Protein AF-A0A967WU88-F1 (afdb_monomer_lite)

Sequence (51 aa):
LQILGAQGYMKDHPLERHYRDARQLMIVEGTSQVQRMIIARGLADGDIVYA

Radius of gyration: 16.7 Å; chains: 1; bounding box: 30×19×41 Å

pLDDT: mean 82.32, std 9.67, range [50.06, 93.75]

Secondary structure (DSSP, 8-state):
-TTTGGGGGSTTSHHHHHHHHHHHHHHHT--HHHHHHHHHHHHHHT-----

Foldseek 3Di:
DVVCPPLCVDPPRVNVVVVVVVVVCCVPVDHPVVVVVVVVVCVVVVNDDPD

Structure (mmCIF, N/CA/C/O backbone):
data_AF-A0A967WU88-F1
#
_entry.id   AF-A0A967WU88-F1
#
loop_
_atom_site.group_PDB
_atom_site.id
_atom_site.type_symbol
_atom_site.label_atom_id
_atom_site.label_alt_id
_atom_site.label_comp_id
_atom_site.label_asym_id
_atom_site.label_entity_id
_atom_site.label_seq_id
_atom_site.pdbx_PDB_ins_code
_atom_site.Cartn_x
_atom_site.Cartn_y
_atom_site.Cartn_z
_atom_site.occupancy
_atom_site.B_iso_or_equiv
_atom_site.auth_seq_id
_atom_site.auth_comp_id
_atom_site.auth_asym_id
_atom_site.auth_atom_id
_atom_site.pdbx_PDB_model_num
ATOM 1 N N . LEU A 1 1 ? -14.293 3.529 6.129 1.00 67.38 1 LEU A N 1
ATOM 2 C CA . LEU A 1 1 ? -14.357 4.594 7.157 1.00 67.38 1 LEU A CA 1
ATOM 3 C C . LEU A 1 1 ? -15.436 5.616 6.841 1.00 67.38 1 LEU A C 1
ATOM 5 O O . LEU A 1 1 ? -16.375 5.705 7.609 1.00 67.38 1 LEU A O 1
ATOM 9 N N . GLN A 1 2 ? -15.380 6.296 5.693 1.00 79.38 2 GLN A N 1
ATOM 10 C CA . GLN A 1 2 ? -16.354 7.342 5.340 1.00 79.38 2 GLN A CA 1
ATOM 11 C C . GLN A 1 2 ? -17.826 6.871 5.322 1.00 79.38 2 GLN A C 1
ATOM 13 O O . GLN A 1 2 ? -18.692 7.604 5.774 1.00 79.38 2 GLN A O 1
ATOM 18 N N . ILE A 1 3 ? -18.098 5.630 4.893 1.00 80.19 3 ILE A N 1
ATOM 19 C CA . ILE A 1 3 ? -19.451 5.026 4.901 1.00 80.19 3 ILE A CA 1
ATOM 20 C C . ILE A 1 3 ? -19.882 4.563 6.308 1.00 80.19 3 ILE A C 1
ATOM 22 O O . ILE A 1 3 ? -21.053 4.628 6.654 1.00 80.19 3 ILE A O 1
ATOM 26 N N . LEU A 1 4 ? -18.935 4.102 7.130 1.00 80.88 4 LEU A N 1
ATOM 27 C CA . LEU A 1 4 ? -19.194 3.525 8.460 1.00 80.88 4 LEU A CA 1
ATOM 28 C C . LEU A 1 4 ? -19.129 4.567 9.595 1.00 80.88 4 LEU A C 1
ATOM 30 O O . LEU A 1 4 ? -19.416 4.243 10.745 1.00 80.88 4 LEU A O 1
ATOM 34 N N . GLY A 1 5 ? -18.752 5.815 9.297 1.00 80.06 5 GLY A N 1
ATOM 35 C CA . GLY A 1 5 ? -18.644 6.897 10.277 1.00 80.06 5 GLY A CA 1
ATOM 36 C C . GLY A 1 5 ? -17.801 6.511 11.499 1.00 80.06 5 GLY A C 1
ATOM 37 O O . GLY A 1 5 ? -16.750 5.879 11.374 1.00 80.06 5 GLY A O 1
ATOM 38 N N . ALA A 1 6 ? -18.287 6.863 12.693 1.00 70.69 6 ALA A N 1
ATOM 39 C CA . ALA A 1 6 ? -17.615 6.591 13.967 1.00 70.69 6 ALA A CA 1
ATOM 40 C C . ALA A 1 6 ? -17.418 5.089 14.256 1.00 70.69 6 ALA A C 1
ATOM 42 O O . ALA A 1 6 ? -16.416 4.714 14.860 1.00 70.69 6 ALA A O 1
ATOM 43 N N . GLN A 1 7 ? -18.316 4.220 13.776 1.00 74.25 7 GLN A N 1
ATOM 44 C CA . GLN A 1 7 ? -18.189 2.764 13.937 1.00 74.25 7 GLN A CA 1
ATOM 45 C C . GLN A 1 7 ? -16.973 2.210 13.182 1.00 74.25 7 GLN A C 1
ATOM 47 O O . GLN A 1 7 ? -16.355 1.247 13.619 1.00 74.25 7 GLN A O 1
ATOM 52 N N . GLY A 1 8 ? -16.566 2.863 12.089 1.00 69.19 8 GLY A N 1
ATOM 53 C CA . GLY A 1 8 ? -15.361 2.500 11.343 1.00 69.19 8 GLY A CA 1
ATOM 54 C C . GLY A 1 8 ? -14.042 2.828 12.053 1.00 69.19 8 GLY A C 1
ATOM 55 O O . GLY A 1 8 ? -13.009 2.328 11.617 1.00 69.19 8 GLY A O 1
ATOM 56 N N . TYR A 1 9 ? -14.070 3.660 13.102 1.00 67.25 9 TYR A N 1
ATOM 57 C CA . TYR A 1 9 ? -12.903 4.060 13.903 1.00 67.25 9 TYR A CA 1
ATOM 58 C C . TYR A 1 9 ? -12.793 3.306 15.238 1.00 67.25 9 TYR A C 1
ATOM 60 O O . TYR A 1 9 ? -11.780 3.441 15.925 1.00 67.25 9 TYR A O 1
ATOM 68 N N . MET A 1 10 ? -13.815 2.542 15.636 1.00 78.00 10 MET A N 1
ATOM 69 C CA . MET A 1 10 ? -13.757 1.770 16.877 1.00 78.00 10 MET A CA 1
ATOM 70 C C . MET A 1 10 ? -12.808 0.578 16.714 1.00 78.00 10 MET A C 1
ATOM 72 O O . MET A 1 10 ? -12.908 -0.162 15.737 1.00 78.00 10 MET A O 1
ATOM 76 N N . LYS A 1 11 ? -11.914 0.376 17.693 1.00 69.31 11 LYS A N 1
ATOM 77 C CA . LYS A 1 11 ? -10.936 -0.733 17.715 1.00 69.31 11 LYS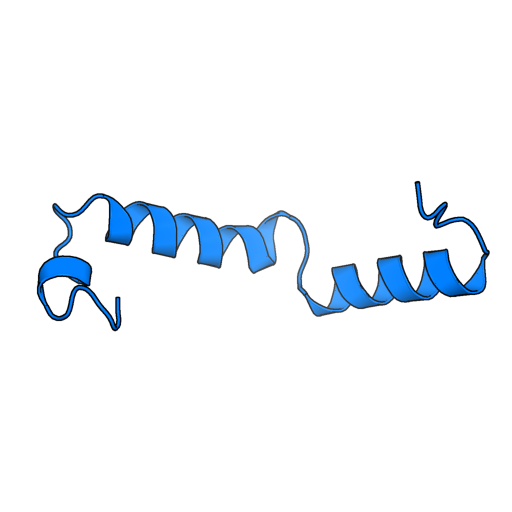 A CA 1
ATOM 78 C C . LYS A 1 11 ? -11.573 -2.122 17.631 1.00 69.31 11 LYS A C 1
ATOM 80 O O . LYS A 1 11 ? -10.938 -3.059 17.160 1.00 69.31 11 LYS A O 1
ATOM 85 N N . ASP A 1 12 ? -12.823 -2.244 18.064 1.00 75.88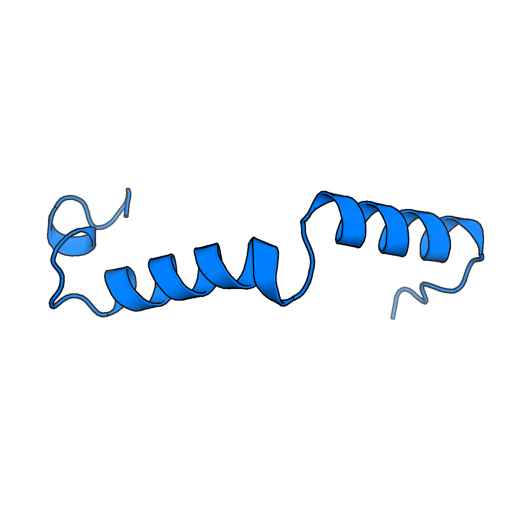 12 ASP A N 1
ATOM 86 C CA . ASP A 1 12 ? -13.553 -3.514 18.060 1.00 75.88 12 ASP A CA 1
ATOM 87 C C . ASP A 1 12 ? -14.174 -3.833 16.693 1.00 75.88 12 ASP A C 1
ATOM 89 O O . ASP A 1 12 ? -14.690 -4.930 16.475 1.00 75.88 12 ASP A O 1
ATOM 93 N N . HIS A 1 13 ? -14.129 -2.892 15.744 1.00 79.69 13 HIS A N 1
ATOM 94 C CA . HIS A 1 13 ? -14.667 -3.104 14.412 1.00 79.69 13 HIS A CA 1
ATOM 95 C C . HIS A 1 13 ? -13.590 -3.709 13.490 1.00 79.69 13 HIS A C 1
ATOM 97 O O . HIS A 1 13 ? -12.518 -3.118 13.335 1.00 79.69 13 HIS A O 1
ATOM 103 N N . PRO A 1 14 ? -13.851 -4.843 12.803 1.00 78.38 14 PRO A N 1
ATOM 104 C CA . PRO A 1 14 ? -12.849 -5.537 11.980 1.00 78.38 14 PRO A CA 1
ATOM 105 C C . PRO A 1 14 ? -12.232 -4.657 10.881 1.00 78.38 14 PRO A C 1
ATOM 107 O O . PRO A 1 14 ? -11.097 -4.884 10.460 1.00 78.38 14 PRO A O 1
ATOM 110 N N . LEU A 1 15 ? -12.944 -3.611 10.449 1.00 84.62 15 LEU A N 1
ATOM 111 C CA . LEU A 1 15 ? -12.450 -2.630 9.484 1.00 84.62 15 LEU A CA 1
ATOM 112 C C . LEU A 1 15 ? -11.177 -1.909 9.951 1.00 84.62 15 LEU A C 1
ATOM 114 O O . LEU A 1 15 ? -10.329 -1.593 9.120 1.00 84.62 15 LEU A O 1
ATOM 118 N N . GLU A 1 16 ? -11.039 -1.631 11.248 1.00 85.44 16 GLU A N 1
ATOM 119 C CA . GLU A 1 16 ? -9.897 -0.895 11.803 1.00 85.44 16 GLU A CA 1
ATOM 120 C C . GLU A 1 16 ? -8.599 -1.683 11.596 1.00 85.44 16 GLU A C 1
ATOM 122 O O . GLU A 1 16 ? -7.608 -1.147 11.090 1.00 85.44 16 GLU A O 1
ATOM 127 N N . ARG A 1 17 ? -8.651 -2.994 11.864 1.00 84.50 17 ARG A N 1
ATOM 128 C CA . ARG A 1 17 ? -7.561 -3.930 11.579 1.00 84.50 17 ARG A CA 1
ATOM 129 C C . ARG A 1 17 ? -7.241 -3.986 10.087 1.00 84.50 17 ARG A C 1
ATOM 131 O O . ARG A 1 17 ? -6.092 -3.780 9.714 1.00 84.50 17 ARG A O 1
ATOM 138 N N . HIS A 1 18 ? -8.239 -4.204 9.230 1.00 88.00 18 HIS A N 1
ATOM 139 C CA . HIS A 1 18 ? -8.007 -4.292 7.784 1.00 88.00 18 HIS A CA 1
ATOM 140 C C . HIS A 1 18 ? -7.417 -3.005 7.199 1.00 88.00 18 HIS A C 1
ATOM 142 O O . HIS A 1 18 ? -6.539 -3.056 6.340 1.00 88.00 18 HIS A O 1
ATOM 148 N N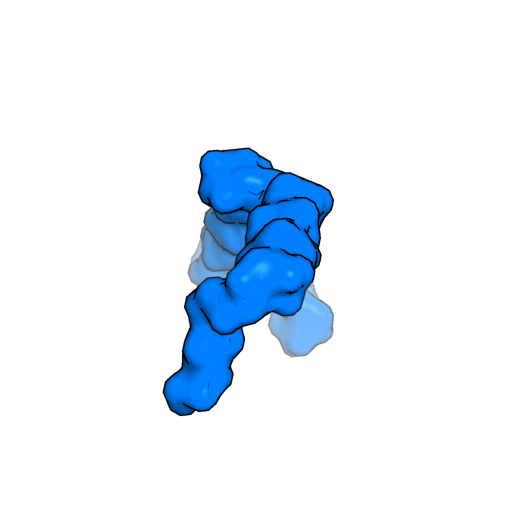 . TYR A 1 19 ? -7.862 -1.844 7.682 1.00 88.25 19 TYR A N 1
ATOM 149 C CA . TYR A 1 19 ? -7.313 -0.561 7.263 1.00 88.25 19 TYR A CA 1
ATOM 150 C C . TYR A 1 19 ? -5.847 -0.402 7.692 1.00 88.25 19 TYR A C 1
ATOM 152 O O . TYR A 1 19 ? -5.025 0.063 6.902 1.00 88.25 19 TYR A O 1
ATOM 160 N N . ARG A 1 20 ? -5.496 -0.822 8.915 1.00 87.31 20 ARG A N 1
ATOM 161 C CA . ARG A 1 20 ? -4.111 -0.805 9.409 1.00 87.31 20 ARG A CA 1
ATOM 162 C C . ARG A 1 20 ? -3.205 -1.716 8.581 1.00 87.31 20 ARG A C 1
ATOM 164 O O . ARG A 1 20 ? -2.150 -1.268 8.135 1.00 87.31 20 ARG A O 1
ATOM 171 N N . ASP A 1 21 ? -3.651 -2.940 8.325 1.00 89.44 21 ASP A N 1
ATOM 172 C CA . ASP A 1 21 ? -2.896 -3.929 7.553 1.00 89.44 21 ASP A CA 1
ATOM 173 C C . ASP A 1 21 ? -2.660 -3.424 6.116 1.00 89.44 21 ASP A C 1
ATOM 175 O O . ASP A 1 21 ? -1.528 -3.415 5.633 1.00 89.44 21 ASP A O 1
ATOM 179 N N . ALA A 1 22 ? -3.687 -2.868 5.461 1.00 88.06 22 ALA A N 1
ATOM 180 C CA . ALA A 1 22 ? -3.558 -2.269 4.129 1.00 88.06 22 ALA A CA 1
ATOM 181 C C . ALA A 1 22 ? -2.554 -1.100 4.089 1.00 88.06 22 ALA A C 1
ATOM 183 O O . ALA A 1 22 ? -1.814 -0.937 3.117 1.00 88.06 22 ALA A O 1
ATOM 184 N N . ARG A 1 23 ? -2.494 -0.281 5.149 1.00 86.19 23 ARG A N 1
ATOM 185 C CA . ARG A 1 23 ? -1.506 0.804 5.269 1.00 86.19 23 ARG A CA 1
ATOM 186 C C . ARG A 1 23 ? -0.083 0.278 5.444 1.00 86.19 23 ARG A C 1
ATOM 188 O O . ARG A 1 23 ? 0.837 0.877 4.894 1.00 86.19 23 ARG A O 1
ATOM 195 N N . GLN A 1 24 ? 0.096 -0.808 6.187 1.00 89.38 24 GLN A N 1
ATOM 196 C CA . GLN A 1 24 ? 1.401 -1.426 6.415 1.00 89.38 24 GLN A CA 1
ATOM 197 C C . GLN A 1 24 ? 1.965 -2.065 5.137 1.00 89.38 24 GLN A C 1
ATOM 199 O O . GLN A 1 24 ? 3.152 -1.910 4.838 1.00 89.38 24 GLN A O 1
ATOM 204 N N . LEU A 1 25 ? 1.109 -2.716 4.345 1.00 88.44 25 LEU A N 1
ATOM 205 C CA . LEU A 1 25 ? 1.507 -3.357 3.087 1.00 88.44 25 LEU A CA 1
ATOM 206 C C . LEU A 1 25 ? 2.080 -2.369 2.063 1.00 88.44 25 LEU A C 1
ATOM 208 O O . LEU A 1 25 ? 2.954 -2.744 1.291 1.00 88.44 25 LEU A O 1
ATOM 212 N N . MET A 1 26 ? 1.687 -1.092 2.114 1.00 86.88 26 MET A N 1
ATOM 213 C CA . MET A 1 26 ? 2.260 -0.044 1.255 1.00 86.88 26 MET A CA 1
ATOM 214 C C . MET A 1 26 ? 3.737 0.274 1.522 1.00 86.88 26 MET A C 1
ATOM 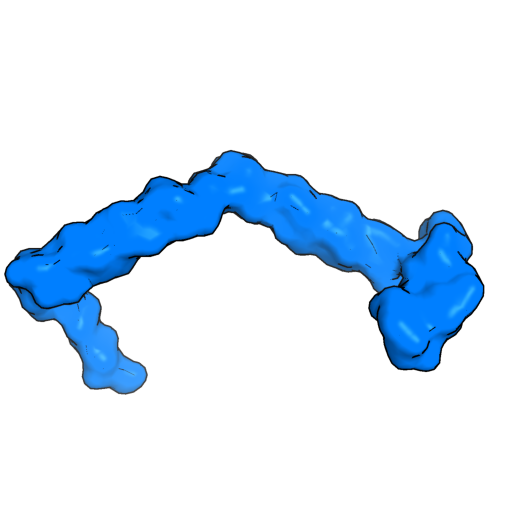216 O O . MET A 1 26 ? 4.307 1.093 0.807 1.00 86.88 26 MET A O 1
ATOM 220 N N . ILE A 1 27 ? 4.351 -0.290 2.561 1.00 87.06 27 ILE A N 1
ATOM 221 C CA . ILE A 1 27 ? 5.780 -0.114 2.851 1.00 87.06 27 ILE A CA 1
ATOM 222 C C . ILE A 1 27 ? 6.493 -1.463 2.795 1.00 87.06 27 ILE A C 1
ATOM 224 O O . ILE A 1 27 ? 7.561 -1.556 2.196 1.00 87.06 27 ILE A O 1
ATOM 228 N N . VAL A 1 28 ? 5.899 -2.496 3.400 1.00 87.31 28 VAL A N 1
ATOM 229 C CA . VAL A 1 28 ? 6.535 -3.812 3.561 1.00 87.31 28 VAL A CA 1
ATOM 230 C C . VAL A 1 28 ? 6.708 -4.534 2.225 1.00 87.31 28 VAL A C 1
ATOM 232 O O . VAL A 1 28 ? 7.808 -4.974 1.918 1.00 87.31 28 VAL A O 1
ATOM 235 N N . GLU A 1 29 ? 5.664 -4.580 1.397 1.00 84.25 29 GLU A N 1
ATOM 236 C CA . GLU A 1 29 ? 5.683 -5.258 0.087 1.00 84.25 29 GLU A CA 1
ATOM 237 C C . GLU A 1 29 ? 6.192 -4.337 -1.040 1.00 84.25 29 GLU A C 1
ATOM 239 O O . GLU A 1 29 ? 5.977 -4.569 -2.230 1.00 84.25 29 GLU A O 1
ATOM 244 N N . GLY A 1 30 ? 6.856 -3.243 -0.672 1.00 85.69 30 GLY A N 1
ATOM 245 C CA . GLY A 1 30 ? 7.325 -2.222 -1.594 1.00 85.69 30 GLY A CA 1
ATOM 246 C C . GLY A 1 30 ? 6.423 -0.993 -1.627 1.00 85.69 30 GLY A C 1
ATOM 247 O O . GLY A 1 30 ? 5.193 -1.056 -1.649 1.00 85.69 30 GLY A O 1
ATOM 248 N N . THR A 1 31 ? 7.073 0.167 -1.660 1.00 93.50 31 THR A N 1
ATOM 249 C CA . THR A 1 31 ? 6.387 1.454 -1.738 1.00 93.50 31 THR A CA 1
ATOM 250 C C . THR A 1 31 ? 5.711 1.641 -3.087 1.00 93.50 31 THR A C 1
ATOM 252 O O . THR A 1 31 ? 6.155 1.108 -4.106 1.00 93.50 31 THR A O 1
ATOM 255 N N . SER A 1 32 ? 4.662 2.464 -3.133 1.00 89.81 32 SER A N 1
ATOM 256 C CA . SER A 1 32 ? 3.966 2.756 -4.391 1.00 89.81 32 SER A CA 1
ATOM 257 C C . SER A 1 32 ? 4.897 3.322 -5.472 1.00 89.81 32 SER A C 1
ATOM 259 O O . SER A 1 32 ? 4.626 3.152 -6.656 1.00 89.81 32 SER A O 1
ATOM 261 N N . GLN A 1 33 ? 5.983 3.999 -5.089 1.00 92.81 33 GLN A N 1
ATOM 262 C CA . GLN A 1 33 ? 7.006 4.501 -6.005 1.00 92.81 33 GLN A CA 1
ATOM 263 C C . GLN A 1 33 ? 7.817 3.364 -6.631 1.00 92.81 33 GLN A C 1
ATOM 265 O O . GLN A 1 33 ? 7.987 3.345 -7.848 1.00 92.81 33 GLN A O 1
ATOM 270 N N . VAL A 1 34 ? 8.287 2.412 -5.818 1.00 92.25 34 VAL A N 1
ATOM 271 C CA . VAL A 1 34 ? 9.039 1.243 -6.300 1.00 92.25 34 VAL A CA 1
ATOM 272 C C . VAL A 1 34 ? 8.151 0.381 -7.191 1.00 92.25 34 VAL A C 1
ATOM 274 O O . VAL A 1 34 ? 8.561 0.024 -8.289 1.00 92.25 34 VAL A O 1
ATOM 277 N N . GLN A 1 35 ? 6.906 0.145 -6.774 1.00 91.81 35 GLN A N 1
ATOM 278 C CA . GLN A 1 35 ? 5.918 -0.588 -7.566 1.00 91.81 35 GLN A CA 1
ATOM 279 C C . GLN A 1 35 ? 5.687 0.074 -8.933 1.00 91.81 35 GLN A C 1
ATOM 281 O O . GLN A 1 35 ? 5.766 -0.582 -9.967 1.00 91.81 35 GLN A O 1
ATOM 286 N N . ARG A 1 36 ? 5.497 1.402 -8.968 1.00 92.25 36 ARG A N 1
ATOM 287 C CA . ARG A 1 36 ? 5.371 2.152 -10.230 1.00 92.25 36 ARG A CA 1
ATOM 288 C C . ARG A 1 36 ? 6.618 2.061 -11.105 1.00 92.25 36 ARG A C 1
ATOM 290 O O . ARG A 1 36 ? 6.477 1.969 -12.318 1.00 92.25 36 ARG A O 1
ATOM 297 N N . MET A 1 37 ? 7.812 2.081 -10.516 1.00 93.75 37 MET A N 1
ATOM 298 C CA . MET A 1 37 ? 9.066 1.930 -11.258 1.00 93.75 37 MET A CA 1
ATOM 299 C C . MET A 1 37 ? 9.182 0.534 -11.882 1.00 93.75 37 MET A C 1
ATOM 301 O O . MET A 1 37 ? 9.497 0.432 -13.063 1.00 93.75 37 MET A O 1
ATOM 305 N N . ILE A 1 38 ? 8.855 -0.525 -11.134 1.00 90.56 38 ILE A N 1
ATOM 306 C CA . ILE A 1 38 ? 8.855 -1.907 -11.639 1.00 90.56 38 ILE A CA 1
ATOM 307 C C . ILE A 1 38 ? 7.853 -2.058 -12.788 1.00 90.56 38 ILE A C 1
ATOM 309 O O . ILE A 1 38 ? 8.203 -2.591 -13.837 1.00 90.56 38 ILE A O 1
ATOM 313 N N . ILE A 1 39 ? 6.635 -1.530 -12.627 1.00 90.50 39 ILE A N 1
ATOM 314 C CA . ILE A 1 39 ? 5.607 -1.552 -13.678 1.00 90.50 39 ILE A CA 1
ATOM 315 C C . ILE A 1 39 ? 6.079 -0.775 -14.915 1.00 90.50 39 ILE A C 1
ATOM 317 O O . ILE A 1 39 ? 5.951 -1.271 -16.029 1.00 90.50 39 ILE A O 1
ATOM 321 N N . ALA A 1 40 ? 6.661 0.416 -14.737 1.00 91.88 40 ALA A N 1
ATOM 322 C CA . ALA A 1 40 ? 7.208 1.212 -15.838 1.00 91.88 40 ALA A CA 1
ATOM 323 C C . ALA A 1 40 ? 8.344 0.487 -16.575 1.00 91.88 40 ALA A C 1
ATOM 325 O O . ALA A 1 40 ? 8.433 0.572 -17.797 1.00 91.88 40 ALA A O 1
ATOM 326 N N . ARG A 1 41 ? 9.182 -0.259 -15.848 1.00 90.62 41 ARG A N 1
ATOM 327 C CA . ARG A 1 41 ? 10.228 -1.098 -16.435 1.00 90.62 41 ARG A CA 1
ATOM 328 C C . ARG A 1 41 ? 9.635 -2.255 -17.240 1.00 90.62 41 ARG A C 1
ATOM 330 O O . ARG A 1 41 ? 10.026 -2.439 -18.382 1.00 90.62 41 ARG A O 1
ATOM 337 N N . GLY A 1 42 ? 8.651 -2.970 -16.692 1.00 89.50 42 GLY A N 1
ATOM 338 C CA . GLY A 1 42 ? 7.959 -4.050 -17.409 1.00 89.50 42 GLY A CA 1
ATOM 339 C C . GLY A 1 42 ? 7.207 -3.566 -18.655 1.00 89.50 42 GLY A C 1
ATOM 340 O O . GLY A 1 42 ? 7.190 -4.256 -19.669 1.00 89.50 42 GLY A O 1
ATOM 341 N N . LEU A 1 43 ? 6.638 -2.356 -18.606 1.00 88.94 43 LEU A N 1
ATOM 342 C CA . LEU A 1 43 ? 6.048 -1.668 -19.761 1.00 88.94 43 LEU A CA 1
ATOM 343 C C . LEU A 1 43 ? 7.082 -1.378 -20.857 1.00 88.94 43 LEU A C 1
ATOM 345 O O . LEU A 1 43 ? 6.786 -1.567 -22.033 1.00 88.94 43 LEU A O 1
ATOM 349 N N . ALA A 1 44 ? 8.268 -0.894 -20.479 1.00 87.31 44 ALA A N 1
ATOM 350 C CA . ALA A 1 44 ? 9.328 -0.536 -21.421 1.00 87.31 44 ALA A CA 1
ATOM 351 C C . ALA A 1 44 ? 9.997 -1.765 -22.055 1.00 87.31 44 ALA A C 1
ATOM 353 O O . ALA A 1 44 ? 10.319 -1.737 -23.240 1.00 87.31 44 ALA A O 1
ATOM 354 N N . ASP A 1 45 ? 10.166 -2.835 -21.276 1.00 85.94 45 ASP A N 1
ATOM 355 C CA . ASP A 1 45 ? 10.797 -4.081 -21.721 1.00 85.94 45 ASP A CA 1
ATOM 356 C C . ASP A 1 45 ? 9.815 -4.987 -22.503 1.00 85.94 45 ASP A C 1
ATOM 358 O O . ASP A 1 45 ? 10.240 -5.922 -23.176 1.00 85.94 45 ASP A O 1
ATOM 362 N N . GLY A 1 46 ? 8.507 -4.684 -22.483 1.00 77.69 46 GLY A N 1
ATOM 363 C CA . GLY A 1 46 ? 7.468 -5.436 -23.203 1.00 77.69 46 GLY A CA 1
ATOM 364 C C . GLY A 1 46 ? 7.000 -6.716 -22.497 1.00 77.69 46 GLY A C 1
ATOM 365 O O . GLY A 1 46 ? 6.277 -7.513 -23.090 1.00 77.69 46 GLY A O 1
ATOM 366 N N . ASP A 1 47 ? 7.383 -6.898 -21.233 1.00 73.44 47 ASP A N 1
ATOM 367 C CA . ASP A 1 47 ? 7.167 -8.126 -20.455 1.00 73.44 47 ASP A CA 1
ATOM 368 C C . ASP A 1 47 ? 5.765 -8.239 -19.841 1.00 73.44 47 ASP A C 1
ATOM 370 O O . ASP A 1 47 ? 5.348 -9.318 -19.409 1.00 73.44 47 ASP A O 1
ATOM 374 N N . ILE A 1 48 ? 5.010 -7.140 -19.766 1.00 72.69 48 ILE A N 1
ATOM 375 C CA . ILE A 1 48 ? 3.639 -7.195 -19.254 1.00 72.69 48 ILE A CA 1
ATOM 376 C C . ILE A 1 48 ? 2.680 -7.725 -20.325 1.00 72.69 48 ILE A C 1
ATOM 378 O O . ILE A 1 48 ? 2.130 -6.992 -21.147 1.00 72.69 48 ILE A O 1
ATOM 382 N N . VAL A 1 49 ? 2.451 -9.034 -20.281 1.00 62.97 49 VAL A N 1
ATOM 383 C CA . VAL A 1 49 ? 1.391 -9.692 -21.042 1.00 62.97 49 VAL A CA 1
ATOM 384 C C . VAL A 1 49 ? 0.048 -9.305 -20.425 1.00 62.97 49 VA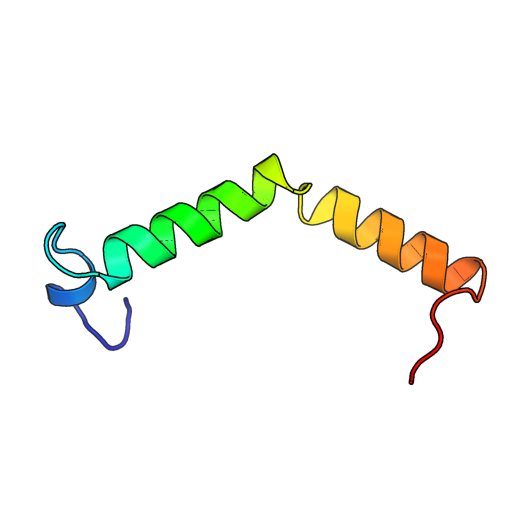L A C 1
ATOM 386 O O . VAL A 1 49 ? -0.284 -9.726 -19.317 1.00 62.97 49 VAL A O 1
ATOM 389 N N . TYR A 1 50 ? -0.728 -8.492 -21.138 1.00 58.94 50 TYR A N 1
ATOM 390 C CA . TYR A 1 50 ? -2.146 -8.310 -20.844 1.00 58.94 50 TYR A CA 1
ATOM 391 C C . TYR A 1 50 ? -2.866 -9.617 -21.210 1.00 58.94 50 TYR A C 1
ATOM 393 O O . TYR A 1 50 ? -3.167 -9.845 -22.381 1.00 58.94 50 TYR A O 1
ATOM 401 N N . ALA A 1 51 ? -3.045 -10.503 -20.228 1.00 50.06 51 ALA A N 1
ATOM 402 C CA . ALA A 1 51 ? -3.891 -11.692 -20.331 1.00 50.06 51 ALA A CA 1
ATOM 403 C C . ALA A 1 51 ? -5.320 -11.375 -19.877 1.00 50.06 51 ALA A C 1
ATOM 405 O O . ALA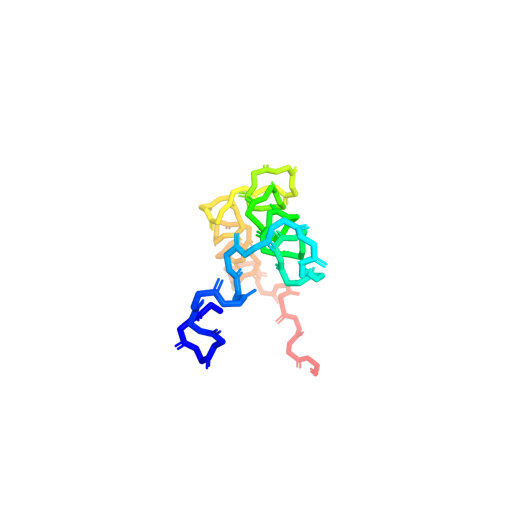 A 1 51 ? -5.464 -10.639 -18.872 1.00 50.06 51 ALA A O 1
#